Protein AF-A0A5N9B330-F1 (afdb_monomer)

Foldseek 3Di:
DDQPPPVDDPFDWDWDDDPPQKTWTAGPRRRDIDIDGPDDPPDDPPPPPVVDDPPDDDDD

Solvent-accessible surface area (backbone atoms only — not comparable to full-atom values): 4219 Å² total; per-residue (Å²): 135,86,71,66,78,60,96,78,68,82,77,54,67,51,66,51,81,73,75,64,70,43,23,54,24,34,23,76,82,59,62,51,73,50,79,42,72,73,62,78,76,88,70,74,86,68,76,77,74,67,91,77,66,83,78,81,82,77,91,127

pLDDT: mean 76.5, std 17.89, range [39.16, 96.06]

Secondary structure (DSSP, 8-state):
------TT----EEEPSP-SSEEEEEETTT--EEEEESS-----------TT--------

Structure (mmCIF, N/CA/C/O backbone):
data_AF-A0A5N9B330-F1
#
_entry.id   AF-A0A5N9B330-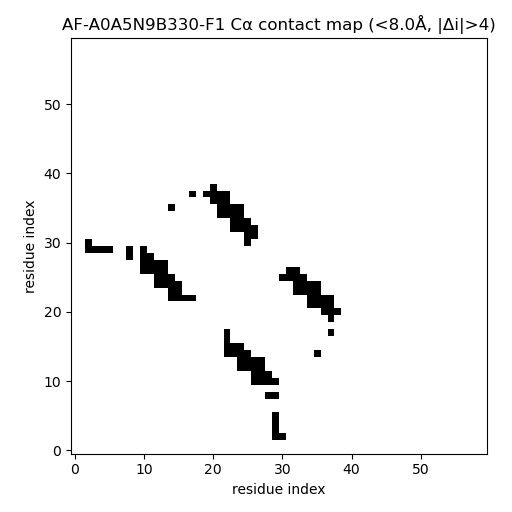F1
#
loop_
_atom_site.group_PDB
_atom_site.id
_atom_site.type_symbol
_atom_site.label_atom_id
_atom_site.label_alt_id
_atom_site.label_comp_id
_atom_site.label_asym_id
_atom_site.label_entity_id
_atom_site.label_seq_id
_atom_site.pdbx_PDB_ins_code
_atom_site.Cartn_x
_atom_site.Cartn_y
_atom_site.Cartn_z
_atom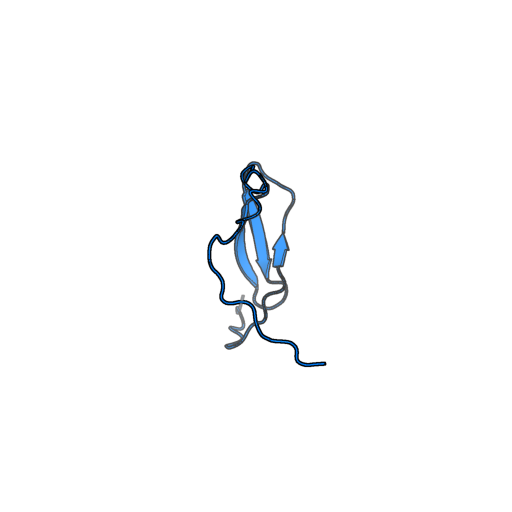_site.occupancy
_atom_site.B_iso_or_equiv
_atom_site.auth_seq_id
_atom_site.auth_comp_id
_atom_site.auth_asym_id
_atom_site.auth_atom_id
_atom_site.pdbx_PDB_model_num
ATOM 1 N N . MET A 1 1 ? -3.047 14.622 17.207 1.00 44.69 1 MET A N 1
ATOM 2 C CA . MET A 1 1 ? -3.517 13.534 16.322 1.00 44.69 1 MET A CA 1
ATOM 3 C C . MET A 1 1 ? -3.085 12.224 16.953 1.00 44.69 1 MET A C 1
ATOM 5 O O . MET A 1 1 ? -1.890 12.001 17.082 1.00 44.69 1 MET A O 1
ATOM 9 N N . GLN A 1 2 ? -4.032 11.443 17.465 1.00 48.06 2 GLN A N 1
ATOM 10 C CA . GLN A 1 2 ? -3.760 10.198 18.186 1.00 48.06 2 GLN A CA 1
ATOM 11 C C . GLN A 1 2 ? -3.607 9.075 17.152 1.00 48.06 2 GLN A C 1
ATOM 13 O O . GLN A 1 2 ? -4.505 8.858 16.344 1.00 48.06 2 GLN A O 1
ATOM 18 N N . LYS A 1 3 ? -2.435 8.435 17.113 1.00 56.81 3 LYS A N 1
ATOM 19 C CA . LYS A 1 3 ? -2.167 7.269 16.266 1.00 56.81 3 LYS A CA 1
ATOM 20 C C . LYS A 1 3 ? -2.600 6.053 17.077 1.00 56.81 3 LYS A C 1
ATOM 22 O O . LYS A 1 3 ? -1.879 5.649 17.983 1.00 56.81 3 LYS A O 1
ATOM 27 N N . GLU A 1 4 ? -3.801 5.540 16.827 1.00 61.31 4 GLU A N 1
ATOM 28 C CA . GLU A 1 4 ? -4.257 4.303 17.462 1.00 61.31 4 GLU A CA 1
ATOM 29 C C . GLU A 1 4 ? -3.340 3.163 17.009 1.00 61.31 4 GLU A C 1
ATOM 31 O O . GLU A 1 4 ? -3.324 2.750 15.846 1.00 61.31 4 GLU A O 1
ATOM 36 N N . GLN A 1 5 ? -2.489 2.722 17.931 1.00 57.47 5 GLN A N 1
ATOM 37 C CA . GLN A 1 5 ? -1.537 1.648 17.721 1.00 57.47 5 GLN A CA 1
ATOM 38 C C . GLN A 1 5 ? -2.298 0.330 17.869 1.00 57.47 5 GLN A C 1
ATOM 40 O O . GLN A 1 5 ? -2.429 -0.220 18.957 1.00 57.47 5 GLN A O 1
ATOM 45 N N . ILE A 1 6 ? -2.883 -0.133 16.764 1.00 66.38 6 ILE A N 1
ATOM 46 C CA . ILE A 1 6 ? -3.481 -1.465 16.686 1.00 66.38 6 ILE A CA 1
ATOM 47 C C . ILE A 1 6 ? -2.330 -2.464 16.825 1.00 66.38 6 ILE A C 1
ATOM 49 O O . ILE A 1 6 ? -1.526 -2.608 15.905 1.00 66.38 6 ILE A O 1
ATOM 53 N N . ASP A 1 7 ? -2.265 -3.141 17.971 1.00 71.19 7 ASP A N 1
ATOM 54 C CA . ASP A 1 7 ? -1.186 -4.060 18.377 1.00 71.19 7 ASP A CA 1
ATOM 55 C C . ASP A 1 7 ? -0.992 -5.247 17.400 1.00 71.19 7 ASP A C 1
ATOM 57 O O . ASP A 1 7 ? 0.017 -5.943 17.417 1.00 71.19 7 ASP A O 1
ATOM 61 N N . SER A 1 8 ? -1.952 -5.461 16.491 1.00 82.06 8 SER A N 1
ATOM 62 C CA . SER A 1 8 ? -1.893 -6.433 15.392 1.00 82.06 8 SER A CA 1
ATOM 63 C C . SER A 1 8 ? -2.478 -5.862 14.091 1.00 82.06 8 SER A C 1
ATOM 65 O O . SER A 1 8 ? -3.518 -6.289 13.587 1.00 82.06 8 SER A O 1
ATOM 67 N N . CYS A 1 9 ? -1.831 -4.845 13.520 1.00 86.94 9 CYS A N 1
ATOM 68 C CA . CYS A 1 9 ? -2.270 -4.281 12.245 1.00 86.94 9 CYS A CA 1
ATOM 69 C C . CYS A 1 9 ? -1.876 -5.184 11.061 1.00 86.94 9 CYS A C 1
ATOM 71 O O . CYS A 1 9 ? -0.702 -5.346 10.738 1.00 86.94 9 CYS A O 1
ATOM 73 N N . THR A 1 10 ? -2.864 -5.716 10.334 1.00 92.00 10 THR A N 1
ATOM 74 C CA . THR A 1 10 ? -2.620 -6.290 9.000 1.00 92.00 10 THR A CA 1
ATOM 75 C C . THR A 1 10 ? -2.492 -5.147 7.997 1.00 92.00 10 THR A C 1
ATOM 77 O O . THR A 1 10 ? -3.485 -4.549 7.577 1.00 92.00 10 THR A O 1
ATOM 80 N N . HIS A 1 11 ? -1.258 -4.793 7.645 1.00 93.56 11 HIS A N 1
ATOM 81 C CA . HIS A 1 11 ? -1.011 -3.591 6.858 1.00 93.56 11 HIS A CA 1
ATOM 82 C C . HIS A 1 11 ? -1.453 -3.740 5.401 1.00 93.56 11 HIS A C 1
ATOM 84 O O . HIS A 1 11 ? -0.831 -4.435 4.600 1.00 93.56 11 HIS A O 1
ATOM 90 N N . VAL A 1 12 ? -2.498 -2.997 5.043 1.00 93.81 12 VAL A N 1
ATOM 91 C CA . VAL A 1 12 ? -2.830 -2.696 3.648 1.00 93.81 12 VAL A CA 1
ATOM 92 C C . VAL A 1 12 ? -2.154 -1.380 3.281 1.00 93.81 12 VAL A C 1
ATOM 94 O O . VAL A 1 12 ? -2.509 -0.325 3.815 1.00 93.81 12 VAL A O 1
ATOM 97 N N . TRP A 1 13 ? -1.154 -1.455 2.406 1.00 95.00 13 TRP A N 1
ATOM 98 C CA . TRP A 1 13 ? -0.316 -0.323 2.015 1.00 95.00 13 TRP A CA 1
ATOM 99 C C . TRP A 1 13 ? -0.909 0.429 0.822 1.00 95.00 13 TRP A C 1
ATOM 101 O O . TRP A 1 13 ? -1.166 -0.156 -0.228 1.00 95.00 13 TRP A O 1
ATOM 111 N N . LEU A 1 14 ? -1.101 1.736 0.983 1.00 95.81 1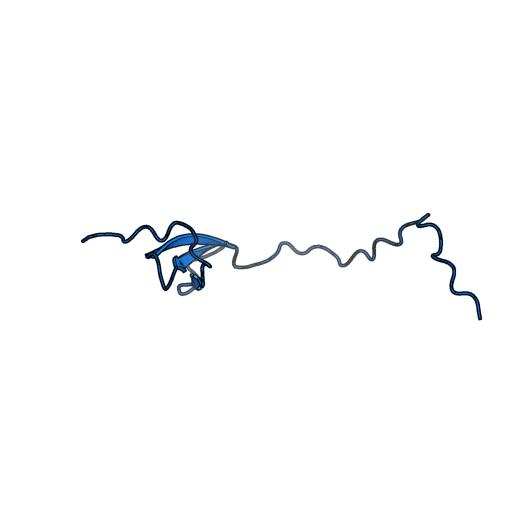4 LEU A N 1
ATOM 112 C CA . LEU A 1 14 ? -1.416 2.668 -0.096 1.00 95.81 14 LEU A CA 1
ATOM 113 C C . LEU A 1 14 ? -0.102 3.281 -0.580 1.00 95.81 14 LEU A C 1
ATOM 115 O O . LEU A 1 14 ? 0.485 4.087 0.137 1.00 95.81 14 LEU A O 1
ATOM 119 N N . ILE A 1 15 ? 0.372 2.856 -1.751 1.00 95.25 15 ILE A N 1
ATOM 120 C CA . ILE A 1 15 ? 1.653 3.287 -2.327 1.00 95.25 15 ILE A CA 1
ATOM 121 C C . ILE A 1 15 ? 1.421 4.530 -3.191 1.00 95.25 15 ILE A C 1
ATOM 123 O O . ILE A 1 15 ? 0.540 4.530 -4.052 1.00 95.25 15 ILE A O 1
ATOM 127 N N . GLU A 1 16 ? 2.186 5.591 -2.939 1.00 93.94 16 GLU A N 1
ATOM 128 C CA . GLU A 1 16 ? 2.105 6.838 -3.701 1.00 93.94 16 GLU A CA 1
ATOM 129 C C . GLU A 1 16 ? 2.634 6.691 -5.134 1.00 93.94 16 GLU A C 1
ATOM 131 O O . GLU A 1 16 ? 3.299 5.716 -5.492 1.00 93.94 16 GLU A O 1
ATOM 136 N N . THR A 1 17 ? 2.375 7.713 -5.956 1.00 93.25 17 THR A N 1
ATOM 137 C CA . THR A 1 17 ? 2.981 7.838 -7.282 1.00 93.25 17 THR A CA 1
ATOM 138 C C . THR A 1 17 ? 4.507 7.702 -7.186 1.00 93.25 17 THR A C 1
ATOM 140 O O . THR A 1 17 ? 5.124 8.378 -6.356 1.00 93.25 17 THR A O 1
ATOM 143 N N . PRO A 1 18 ? 5.134 6.893 -8.057 1.00 90.62 18 PRO A N 1
ATOM 144 C CA . PRO A 1 18 ? 6.576 6.695 -8.067 1.00 90.62 18 PRO A CA 1
ATOM 145 C C . PRO A 1 18 ? 7.370 8.002 -8.137 1.00 90.62 18 PRO A C 1
ATOM 147 O O . PRO A 1 18 ? 7.244 8.764 -9.095 1.00 90.62 18 PRO A O 1
ATOM 150 N N . LYS A 1 19 ? 8.252 8.221 -7.155 1.00 87.12 19 LYS A N 1
ATOM 151 C CA . LYS A 1 19 ? 9.229 9.326 -7.122 1.00 87.12 19 LYS A CA 1
ATOM 152 C C . LYS A 1 19 ? 10.651 8.789 -7.332 1.00 87.12 19 LYS A C 1
ATOM 154 O O . LYS A 1 19 ? 11.567 9.089 -6.574 1.00 87.12 19 LYS A O 1
ATOM 159 N N . GLY A 1 20 ? 10.830 7.955 -8.360 1.00 88.44 20 GLY A N 1
ATOM 160 C CA . GLY A 1 20 ? 12.117 7.343 -8.711 1.00 88.44 20 GLY A CA 1
ATOM 161 C C . GLY A 1 20 ? 12.181 5.838 -8.406 1.00 88.44 20 GLY A C 1
ATOM 162 O O . GLY A 1 20 ? 11.213 5.132 -8.692 1.00 88.44 20 GLY A O 1
ATOM 163 N N . PRO A 1 21 ? 13.307 5.305 -7.884 1.00 90.00 21 PRO A N 1
ATOM 164 C CA . PRO A 1 21 ? 13.490 3.863 -7.682 1.00 90.00 21 PRO A CA 1
ATOM 165 C C . PRO A 1 21 ? 12.656 3.300 -6.526 1.00 90.00 21 PRO A C 1
ATOM 167 O O . PRO A 1 21 ? 12.409 2.095 -6.484 1.00 90.00 21 PRO A O 1
ATOM 170 N N . MET A 1 22 ? 12.220 4.162 -5.606 1.00 93.19 22 MET A N 1
ATOM 171 C CA . MET A 1 22 ? 11.387 3.809 -4.464 1.00 93.19 22 MET A CA 1
ATOM 172 C C . MET A 1 22 ? 10.112 4.655 -4.437 1.00 93.19 22 MET A C 1
ATOM 174 O O . MET A 1 22 ? 10.092 5.789 -4.922 1.00 93.19 22 MET A O 1
ATOM 178 N N . SER A 1 23 ? 9.056 4.095 -3.860 1.00 94.88 23 SER A N 1
ATOM 179 C CA . SER A 1 23 ? 7.813 4.782 -3.516 1.00 94.88 23 SER A CA 1
ATOM 180 C C . SER A 1 23 ? 7.571 4.679 -2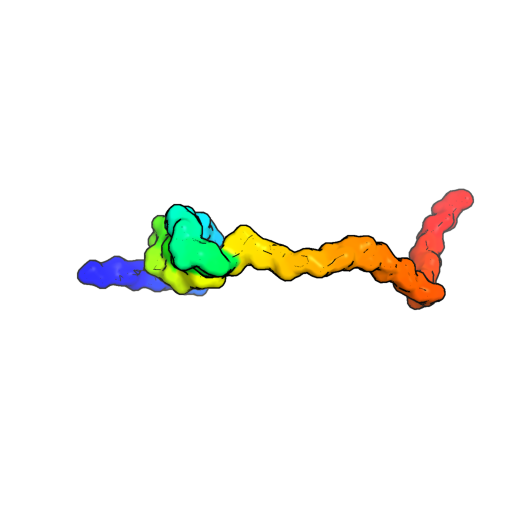.020 1.00 94.88 23 SER A C 1
ATOM 182 O O . SER A 1 23 ? 7.884 3.664 -1.398 1.00 94.88 23 SER A O 1
ATOM 184 N N . GLU A 1 24 ? 6.994 5.724 -1.443 1.00 96.00 24 GLU A N 1
ATOM 185 C CA . GLU A 1 24 ? 6.493 5.685 -0.075 1.00 96.00 24 GLU A CA 1
ATOM 186 C C . GLU A 1 24 ? 5.092 5.069 -0.066 1.00 96.00 24 GLU A C 1
ATOM 188 O O . GLU A 1 24 ? 4.280 5.319 -0.961 1.00 96.00 24 GLU A O 1
ATOM 193 N N . GLY A 1 25 ? 4.812 4.238 0.930 1.00 95.75 25 GLY A N 1
ATOM 194 C CA . GLY A 1 25 ? 3.492 3.685 1.164 1.00 95.75 25 GLY A CA 1
ATOM 195 C C . GLY A 1 25 ? 3.043 3.929 2.590 1.00 95.75 25 GLY A C 1
ATOM 196 O O . GLY A 1 25 ? 3.830 3.795 3.525 1.00 95.75 25 GLY A O 1
ATOM 197 N N . LYS A 1 26 ? 1.761 4.250 2.760 1.00 96.06 26 LYS A N 1
ATOM 198 C CA . LYS A 1 26 ? 1.135 4.450 4.067 1.00 96.06 26 LYS A CA 1
ATOM 199 C C . LYS A 1 26 ? 0.080 3.384 4.323 1.00 96.06 26 LYS A C 1
ATOM 201 O O . LYS A 1 26 ? -0.746 3.093 3.459 1.00 96.06 26 LYS A O 1
ATOM 206 N N . CYS A 1 27 ? 0.076 2.805 5.516 1.00 95.25 27 CYS A N 1
ATOM 207 C CA . CYS A 1 27 ? -0.948 1.861 5.919 1.00 95.25 27 CYS A CA 1
ATOM 208 C C . CYS A 1 27 ? -2.302 2.570 6.030 1.00 95.25 27 CYS A C 1
ATOM 210 O O . CYS A 1 27 ? -2.435 3.571 6.739 1.00 95.25 27 CYS A O 1
ATOM 212 N N . LYS A 1 28 ? -3.323 2.012 5.375 1.00 92.38 28 LYS A N 1
ATOM 213 C CA . LYS A 1 28 ? -4.692 2.542 5.396 1.00 92.38 28 LYS A CA 1
ATOM 214 C C . LYS A 1 28 ? -5.303 2.592 6.803 1.00 92.38 28 LYS A C 1
ATOM 216 O O . LYS A 1 28 ? -6.166 3.427 7.046 1.00 92.38 28 LYS A O 1
ATOM 221 N N . PHE A 1 29 ? -4.877 1.703 7.701 1.00 90.88 29 PHE A N 1
ATOM 222 C CA . PHE A 1 29 ? -5.501 1.521 9.013 1.00 90.88 29 PHE A CA 1
ATOM 223 C C . PHE A 1 29 ? -4.736 2.225 10.137 1.00 90.88 29 PHE A C 1
ATOM 225 O O . PHE A 1 29 ? -5.295 3.092 10.794 1.00 90.88 29 PHE A O 1
ATOM 232 N N . CYS A 1 30 ? -3.451 1.913 10.336 1.00 91.12 30 CYS A N 1
ATOM 233 C CA . CYS A 1 30 ? -2.660 2.497 11.430 1.00 91.12 30 CYS A CA 1
ATOM 234 C C . CYS A 1 30 ? -1.859 3.750 11.025 1.00 91.12 30 CYS A C 1
ATOM 236 O O . CYS A 1 30 ? -1.238 4.405 11.864 1.00 91.12 30 CYS A O 1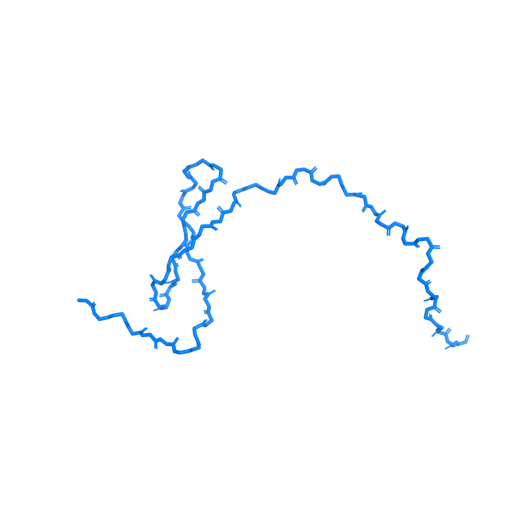
ATOM 238 N N . GLY A 1 31 ? -1.810 4.069 9.727 1.00 91.31 31 GLY A N 1
ATOM 239 C CA . GLY A 1 31 ? -1.068 5.217 9.211 1.00 91.31 31 GLY A CA 1
ATOM 240 C C . GLY A 1 31 ? 0.457 5.098 9.274 1.00 91.31 31 GLY A C 1
ATOM 241 O O . GLY A 1 31 ? 1.132 6.107 9.089 1.00 91.31 31 GLY A O 1
ATOM 242 N N . GLU A 1 32 ? 1.005 3.914 9.550 1.00 93.38 32 GLU A N 1
ATOM 243 C CA . GLU A 1 32 ? 2.442 3.640 9.447 1.00 93.38 32 GLU A CA 1
ATOM 244 C C . GLU A 1 32 ? 2.950 3.817 8.017 1.00 93.38 32 GLU A C 1
ATOM 246 O O . GLU A 1 32 ? 2.184 3.626 7.075 1.00 93.38 32 GLU A O 1
ATOM 251 N N . THR A 1 33 ? 4.215 4.201 7.852 1.00 95.12 33 THR A N 1
ATOM 252 C CA . THR A 1 33 ? 4.838 4.422 6.545 1.00 95.12 33 THR A CA 1
ATOM 253 C C . THR A 1 33 ? 5.955 3.417 6.295 1.00 95.12 33 THR A C 1
ATOM 255 O O . THR A 1 33 ? 6.635 2.985 7.224 1.00 95.12 33 THR A O 1
ATOM 258 N N . ASN A 1 34 ? 6.125 3.013 5.039 1.00 94.75 34 ASN A N 1
ATOM 259 C CA . ASN A 1 34 ? 7.188 2.112 4.603 1.00 94.75 34 ASN A CA 1
ATOM 260 C C . ASN A 1 34 ? 7.618 2.452 3.166 1.00 94.75 34 ASN A C 1
ATOM 262 O O . ASN A 1 34 ? 6.881 3.119 2.439 1.00 94.75 34 ASN A O 1
ATOM 266 N N . GLN A 1 35 ? 8.805 2.013 2.753 1.00 94.56 35 GLN A N 1
ATOM 267 C CA . GLN A 1 35 ? 9.352 2.270 1.421 1.00 94.56 35 GLN A CA 1
ATOM 268 C C . GLN A 1 35 ? 9.380 0.995 0.579 1.00 94.56 35 GLN A C 1
ATOM 270 O O . GLN A 1 35 ? 9.822 -0.064 1.021 1.00 94.56 35 GLN A O 1
ATOM 275 N N . PHE A 1 36 ? 8.929 1.117 -0.665 1.00 92.44 36 PHE A N 1
ATOM 276 C CA . PHE A 1 36 ? 8.797 0.017 -1.612 1.00 92.44 36 PHE A CA 1
ATOM 277 C C . PHE A 1 36 ? 9.641 0.295 -2.850 1.00 92.44 36 PHE A C 1
ATOM 279 O O . PHE A 1 36 ? 9.629 1.405 -3.371 1.00 92.44 36 PHE A O 1
ATOM 286 N N . ILE A 1 37 ? 10.369 -0.706 -3.341 1.00 91.56 37 ILE A N 1
ATOM 287 C CA . ILE A 1 37 ? 11.165 -0.579 -4.566 1.00 91.56 37 ILE A CA 1
ATOM 288 C C . ILE A 1 37 ? 10.241 -0.762 -5.776 1.00 91.56 37 ILE A C 1
ATOM 290 O O . ILE A 1 37 ? 9.505 -1.743 -5.863 1.00 91.56 37 ILE A O 1
ATOM 294 N N . ASN A 1 38 ? 10.316 0.153 -6.738 1.00 90.12 38 ASN A N 1
ATOM 295 C CA . ASN A 1 38 ? 9.411 0.202 -7.893 1.00 90.12 38 ASN A 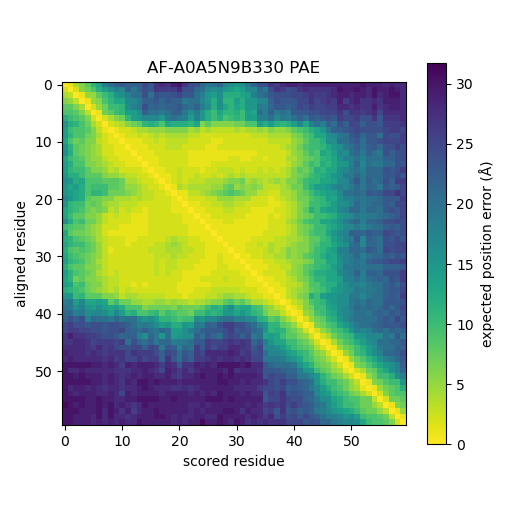CA 1
ATOM 296 C C . ASN A 1 38 ? 9.769 -0.785 -9.006 1.00 90.12 38 ASN A C 1
ATOM 298 O O . ASN A 1 38 ? 9.005 -0.980 -9.949 1.00 90.12 38 ASN A O 1
ATOM 302 N N . SER A 1 39 ? 10.946 -1.395 -8.920 1.00 84.06 39 SER A N 1
ATOM 303 C CA . SER A 1 39 ? 11.423 -2.369 -9.891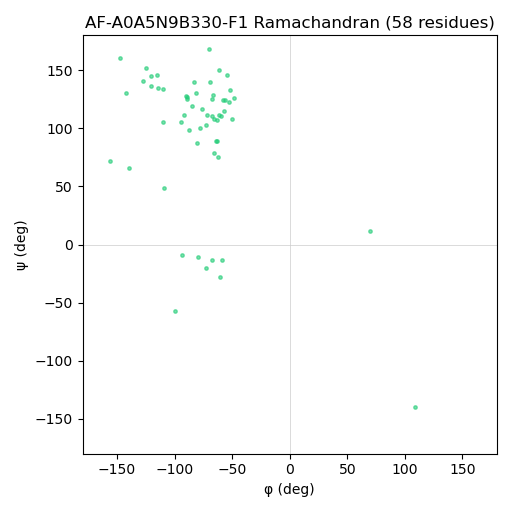 1.00 84.06 39 SER A CA 1
ATOM 304 C C . SER A 1 39 ? 12.190 -3.474 -9.184 1.00 84.06 39 SER A C 1
ATOM 306 O O . SER A 1 39 ? 13.075 -3.216 -8.370 1.00 84.06 39 SER A O 1
ATOM 308 N N . ALA A 1 40 ? 11.858 -4.723 -9.492 1.00 75.12 40 ALA A N 1
ATOM 309 C CA . ALA A 1 40 ? 12.718 -5.826 -9.105 1.00 75.12 40 ALA A CA 1
ATOM 310 C C . ALA A 1 40 ? 14.007 -5.752 -9.942 1.00 75.12 40 ALA A C 1
ATOM 312 O O . ALA A 1 40 ? 13.927 -5.479 -11.148 1.00 75.12 40 ALA A O 1
ATOM 313 N N . PRO A 1 41 ? 15.193 -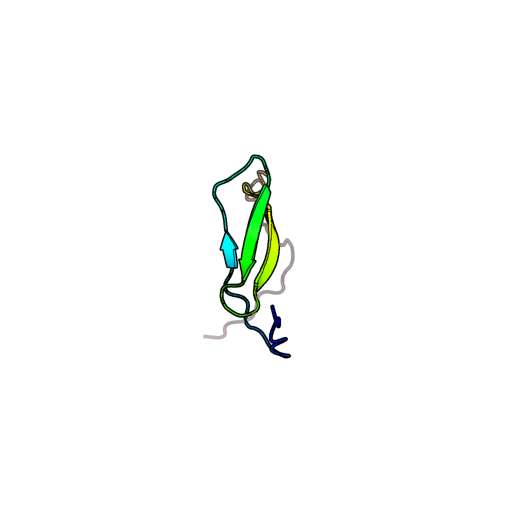6.010 -9.358 1.00 72.19 41 PRO A N 1
ATOM 314 C CA . PRO A 1 41 ? 16.382 -6.235 -10.165 1.00 72.19 41 PRO A CA 1
ATOM 315 C C . PRO A 1 41 ? 16.085 -7.358 -11.160 1.00 72.19 41 PRO A C 1
ATOM 317 O O . PRO A 1 41 ? 15.332 -8.282 -10.851 1.00 72.19 41 PRO A O 1
ATOM 320 N N . ARG A 1 42 ? 16.661 -7.270 -12.363 1.00 64.62 42 ARG A N 1
ATOM 321 C CA . ARG A 1 42 ? 16.526 -8.297 -13.401 1.00 64.62 42 ARG A CA 1
ATOM 322 C C . ARG A 1 42 ? 17.209 -9.578 -12.914 1.00 64.62 42 ARG A C 1
ATOM 324 O O . ARG A 1 42 ? 18.337 -9.871 -13.297 1.00 64.62 42 ARG A O 1
ATOM 331 N N . THR A 1 43 ? 16.547 -10.340 -12.053 1.00 66.00 43 THR A N 1
ATOM 332 C CA . THR A 1 43 ? 16.900 -11.728 -11.816 1.00 66.00 43 THR A CA 1
ATOM 333 C C . THR A 1 43 ? 16.562 -12.446 -13.111 1.00 66.00 43 THR A C 1
ATOM 335 O O . THR A 1 43 ? 15.405 -12.551 -13.520 1.00 66.00 43 THR A O 1
ATOM 338 N N . SER A 1 44 ? 17.593 -12.885 -13.831 1.00 63.50 44 SER A N 1
ATOM 339 C CA . SER A 1 44 ? 17.405 -13.925 -14.833 1.00 63.50 44 SER A CA 1
ATOM 340 C C . SER A 1 44 ? 16.613 -15.033 -14.145 1.00 63.50 44 SER A C 1
ATOM 342 O O . SER A 1 44 ? 17.015 -15.463 -13.064 1.00 63.50 44 SER A O 1
ATOM 344 N N . TRP A 1 45 ? 15.482 -15.454 -14.721 1.00 63.25 45 TRP A N 1
ATOM 345 C CA . TRP A 1 45 ? 14.748 -16.640 -14.279 1.00 63.25 45 TRP A CA 1
ATOM 346 C C . TRP A 1 45 ? 15.658 -17.858 -14.469 1.00 63.25 45 TRP A C 1
ATOM 348 O O . TRP A 1 45 ? 15.517 -18.635 -15.413 1.00 63.25 45 TRP A O 1
ATOM 358 N N . THR A 1 46 ? 16.648 -18.027 -13.601 1.00 61.19 46 THR A N 1
ATOM 359 C CA . THR A 1 46 ? 17.362 -19.277 -13.485 1.00 61.19 46 THR A CA 1
ATOM 360 C C . THR A 1 46 ? 16.376 -20.201 -12.802 1.00 61.19 46 THR A C 1
ATOM 362 O O . THR A 1 46 ? 16.112 -20.113 -11.603 1.00 61.19 46 THR A O 1
ATOM 365 N N . ARG A 1 47 ? 15.767 -21.092 -13.594 1.00 61.19 47 ARG A N 1
ATOM 366 C CA . ARG A 1 47 ? 15.245 -22.331 -13.028 1.00 61.19 47 ARG A CA 1
ATOM 367 C C . ARG A 1 47 ? 16.400 -22.899 -12.227 1.00 61.19 47 ARG A C 1
ATOM 369 O O . ARG A 1 47 ? 17.386 -23.339 -12.811 1.00 61.19 47 ARG A O 1
ATOM 376 N N . VAL A 1 48 ? 16.294 -22.852 -10.904 1.00 61.47 48 VAL A N 1
ATOM 377 C CA . VAL A 1 48 ? 17.141 -23.668 -10.051 1.00 61.47 48 VAL A CA 1
ATOM 378 C C . VAL A 1 48 ? 16.738 -25.094 -10.398 1.00 61.47 48 VAL A C 1
ATOM 380 O O . VAL A 1 48 ? 15.797 -25.650 -9.833 1.00 61.47 48 VAL A O 1
ATOM 383 N N . THR A 1 49 ? 17.393 -25.674 -11.401 1.00 59.53 49 THR A N 1
ATOM 384 C CA . THR A 1 49 ? 17.440 -27.115 -11.579 1.00 59.53 49 THR A CA 1
ATOM 385 C C . THR A 1 49 ? 18.152 -27.607 -10.335 1.00 59.53 49 THR A C 1
ATOM 387 O O . THR A 1 49 ? 19.377 -27.606 -10.294 1.00 59.53 49 THR A O 1
ATOM 390 N N . LYS A 1 50 ? 17.404 -27.887 -9.262 1.00 56.94 50 LYS A N 1
ATOM 391 C CA . LYS A 1 50 ? 17.975 -28.439 -8.035 1.00 56.94 50 LYS A CA 1
ATOM 392 C C . LYS A 1 50 ? 18.622 -29.766 -8.443 1.00 56.94 50 LYS A C 1
ATOM 394 O O . LYS A 1 50 ? 17.866 -30.671 -8.798 1.00 56.94 50 LYS A O 1
ATOM 39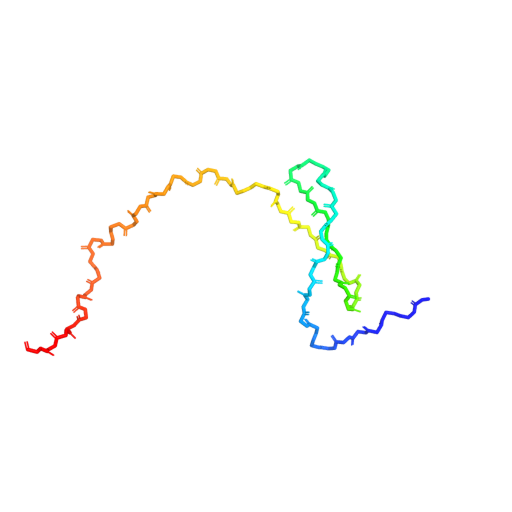9 N N . PRO A 1 51 ? 19.961 -29.917 -8.437 1.00 54.19 51 PRO A N 1
ATOM 400 C CA . PRO A 1 51 ? 20.566 -31.126 -8.985 1.00 54.19 51 PRO A CA 1
ATOM 401 C C . PRO A 1 51 ? 20.260 -32.374 -8.151 1.00 54.19 51 PRO A C 1
ATOM 403 O O . PRO A 1 51 ? 20.465 -33.468 -8.646 1.00 54.19 51 PRO A O 1
ATOM 406 N N . ASN A 1 52 ? 19.748 -32.239 -6.919 1.00 59.56 52 ASN A N 1
ATOM 407 C CA . ASN A 1 52 ? 19.419 -33.364 -6.041 1.00 59.56 52 ASN A CA 1
ATOM 408 C C . ASN A 1 52 ? 18.351 -32.991 -4.993 1.00 59.56 52 ASN A C 1
ATOM 410 O O . ASN A 1 52 ? 18.658 -32.862 -3.811 1.00 59.56 52 ASN A O 1
ATOM 414 N N . LEU A 1 53 ? 17.087 -32.811 -5.393 1.00 59.53 53 LEU A N 1
ATOM 415 C CA . LEU A 1 53 ? 15.988 -33.010 -4.436 1.00 59.53 53 LEU A CA 1
ATOM 416 C C . LEU A 1 53 ? 15.567 -34.485 -4.507 1.00 59.53 53 LEU A C 1
ATOM 418 O O . LEU A 1 53 ? 15.286 -34.948 -5.617 1.00 59.53 53 LEU A O 1
ATOM 422 N N . PRO A 1 54 ? 15.515 -35.229 -3.384 1.00 56.12 54 PRO A N 1
ATOM 423 C CA . PRO A 1 54 ? 14.987 -36.587 -3.395 1.00 56.12 54 PRO A CA 1
ATOM 424 C C . PRO A 1 54 ? 13.562 -36.548 -3.950 1.00 56.12 54 PRO A C 1
ATOM 426 O O . PRO A 1 54 ? 12.716 -35.774 -3.493 1.00 56.12 54 PRO A O 1
ATOM 429 N N . LYS A 1 55 ? 13.325 -37.333 -5.005 1.00 53.72 55 LYS A N 1
ATOM 430 C CA . LYS A 1 55 ? 12.019 -37.443 -5.651 1.00 53.72 55 LYS A CA 1
ATOM 431 C C . LYS A 1 55 ? 11.041 -37.987 -4.613 1.00 53.72 55 LYS A C 1
ATOM 433 O O . LYS A 1 55 ? 11.168 -39.133 -4.198 1.00 53.72 55 LYS A O 1
ATOM 438 N N . SER A 1 56 ? 10.092 -37.151 -4.196 1.00 55.22 56 SER A N 1
ATOM 439 C CA . SER A 1 56 ? 8.942 -37.590 -3.413 1.00 55.22 56 SER A CA 1
ATOM 440 C C . SER A 1 56 ? 8.217 -38.670 -4.214 1.00 55.22 56 SER A C 1
ATOM 442 O O . SER A 1 56 ? 7.752 -38.431 -5.331 1.00 55.22 56 SER A O 1
ATOM 444 N N . THR A 1 57 ? 8.229 -39.879 -3.669 1.00 50.94 57 THR A N 1
ATOM 445 C CA . THR A 1 57 ? 7.556 -41.063 -4.181 1.00 50.94 57 THR A CA 1
ATOM 446 C C . THR A 1 57 ? 6.059 -40.788 -4.302 1.00 50.94 57 THR A C 1
ATOM 448 O O . THR A 1 57 ? 5.393 -40.438 -3.331 1.00 50.94 57 THR A O 1
ATOM 451 N N . LYS A 1 58 ? 5.502 -40.983 -5.498 1.00 57.41 58 LYS A N 1
ATOM 452 C CA . LYS A 1 58 ? 4.076 -41.276 -5.649 1.00 57.41 58 LYS A CA 1
ATOM 453 C C . LYS A 1 58 ? 3.963 -42.728 -6.093 1.00 57.41 58 LYS A C 1
ATOM 455 O O . LYS A 1 58 ? 4.294 -43.044 -7.229 1.00 57.41 58 LYS A O 1
ATOM 460 N N . ASN A 1 59 ? 3.554 -43.587 -5.161 1.00 42.66 59 ASN A N 1
ATOM 461 C CA . ASN A 1 59 ? 3.079 -44.937 -5.450 1.00 42.66 59 ASN A CA 1
ATOM 462 C C . ASN A 1 59 ? 1.756 -44.836 -6.215 1.00 42.66 59 ASN A C 1
ATOM 464 O O . ASN A 1 59 ? 0.822 -44.211 -5.709 1.00 42.66 59 ASN A O 1
ATOM 468 N N . THR A 1 60 ? 1.665 -45.464 -7.386 1.00 39.16 60 THR A N 1
ATOM 469 C CA . THR A 1 60 ? 0.430 -46.002 -7.983 1.00 39.16 60 THR A CA 1
ATOM 470 C C . THR A 1 60 ? 0.826 -47.100 -8.956 1.00 39.16 60 THR A C 1
ATOM 472 O O . THR A 1 60 ? 1.775 -46.856 -9.733 1.00 39.16 60 THR A O 1
#

Radius of gyration: 20.49 Å; Cα contacts (8 Å, |Δi|>4): 59; chains: 1; bounding box: 26×60×33 Å

Sequence (60 aa):
MQKEQIDSCTHVWLIETPKGPMSEGKCKFCGETNQFINSAPRTSWTRVTKPNLPKSTKNT

Nearest PDB structures (foldseek):
  5ejk-assembly1_H  TM=8.016E-01  e=1.233E+00  Rous sarcoma virus - Prague C
  7wbx-assembly1_W  TM=6.247E-01  e=2.357E+00  Komagataella phaffii
  8rap-assembly1_Z  TM=6.069E-01  e=2.515E+00  Saccharomyces cerevisiae

Mean predicted aligned error: 13.6 Å